Protein AF-A0A9D9IB60-F1 (afdb_monomer)

pLDDT: mean 94.82, std 5.64, range [65.12, 98.5]

Foldseek 3Di:
DLVLLLLCCVLPVPDAAEAEALDPVSQVSSVVSPHPHGDYDLVSLLVCLQPDQEAEEAPCQLPACFPVRSRHPSSNCSNVVRPHHYLHQPDDGDNDDDPPDDDDDPVVSSVVVVVVVVVSD

Nearest PDB structures (foldseek):
  4gx2-assembly1_B  TM=8.918E-01  e=4.803E+00  Geobacter sulfurreducens PCA
  4gx5-assembly1_B  TM=8.712E-01  e=8.837E+00  Geobacter sulfurreducens PCA
  4gx0-assembly2_D  TM=3.373E-01  e=1.182E+00  Geobacter sulfurreducens PCA
  4gx5-assembly2_D-3  TM=3.611E-01  e=2.950E+00  Geobacter sulfurreducens PCA
  4gx5-assembly1_A-2  TM=3.459E-01  e=4.252E+00  Geobacter sulfurreducens PCA

Structure (mmCIF, N/CA/C/O backbone):
data_AF-A0A9D9IB60-F1
#
_entry.id   AF-A0A9D9IB60-F1
#
loop_
_atom_site.group_PDB
_atom_site.id
_atom_site.type_symbol
_atom_site.label_atom_id
_atom_site.label_alt_id
_atom_site.label_comp_id
_atom_site.label_asym_id
_atom_site.label_entity_id
_atom_site.label_seq_id
_atom_site.pdbx_PDB_ins_code
_atom_site.Cartn_x
_atom_site.Cartn_y
_atom_site.Cartn_z
_atom_site.occupancy
_atom_site.B_iso_or_equiv
_atom_site.auth_seq_id
_atom_site.auth_comp_id
_atom_site.auth_asym_id
_atom_site.auth_atom_id
_atom_site.pdbx_PDB_model_num
ATOM 1 N N . GLY A 1 1 ? 2.237 5.466 3.464 1.00 92.81 1 GLY A N 1
ATOM 2 C CA . GLY A 1 1 ? 2.169 4.388 4.468 1.00 92.81 1 GLY A CA 1
ATOM 3 C C . GLY A 1 1 ? 1.684 4.900 5.810 1.00 92.81 1 GLY A C 1
ATOM 4 O O . GLY A 1 1 ? 0.483 4.927 6.025 1.00 92.81 1 GLY A O 1
ATOM 5 N N . ARG A 1 2 ? 2.598 5.352 6.685 1.00 96.75 2 ARG A N 1
ATOM 6 C CA . ARG A 1 2 ? 2.322 5.730 8.091 1.00 96.75 2 ARG A CA 1
ATOM 7 C C . ARG A 1 2 ? 1.039 6.544 8.308 1.00 96.75 2 ARG A C 1
ATOM 9 O O . ARG A 1 2 ? 0.200 6.140 9.099 1.00 96.75 2 ARG A O 1
ATOM 16 N N . ALA A 1 3 ? 0.886 7.665 7.599 1.00 96.88 3 ALA A N 1
ATOM 17 C CA . ALA A 1 3 ? -0.262 8.560 7.772 1.00 96.88 3 ALA A CA 1
ATOM 18 C C . ALA A 1 3 ? -1.603 7.889 7.417 1.00 96.88 3 ALA A C 1
ATOM 20 O O . ALA A 1 3 ? -2.583 8.063 8.129 1.00 96.88 3 ALA A O 1
ATOM 21 N N . VAL A 1 4 ? -1.614 7.059 6.369 1.00 97.62 4 VAL A N 1
ATOM 22 C CA . VAL A 1 4 ? -2.789 6.276 5.963 1.00 97.62 4 VAL A CA 1
ATOM 23 C C . VAL A 1 4 ? -3.139 5.243 7.032 1.00 97.62 4 VAL A C 1
ATOM 25 O O . VAL A 1 4 ? -4.292 5.152 7.428 1.00 97.62 4 VAL A O 1
ATOM 28 N N . VAL A 1 5 ? -2.148 4.506 7.548 1.00 98.31 5 VAL A N 1
ATOM 29 C CA . VAL A 1 5 ? -2.367 3.517 8.619 1.00 98.31 5 VAL A CA 1
ATOM 30 C C . VAL A 1 5 ? -2.951 4.175 9.869 1.00 98.31 5 VAL A C 1
ATOM 32 O O . VAL A 1 5 ? -3.938 3.680 10.403 1.00 98.31 5 VAL A O 1
ATOM 35 N N . ALA A 1 6 ? -2.386 5.308 10.297 1.00 98.25 6 ALA A N 1
ATOM 36 C CA . ALA A 1 6 ? -2.877 6.044 11.460 1.00 98.25 6 ALA A CA 1
ATOM 37 C C . ALA A 1 6 ? -4.331 6.509 11.269 1.00 98.25 6 ALA A C 1
ATOM 39 O O . ALA A 1 6 ? -5.161 6.330 12.159 1.00 98.25 6 ALA A O 1
ATOM 40 N N . ALA A 1 7 ? -4.656 7.054 10.092 1.00 98.19 7 ALA A N 1
ATOM 41 C CA . ALA A 1 7 ? -6.012 7.487 9.776 1.00 98.19 7 ALA A CA 1
ATOM 42 C C . ALA A 1 7 ? -6.997 6.307 9.764 1.00 98.19 7 ALA A C 1
ATOM 44 O O . ALA A 1 7 ? -8.051 6.388 10.391 1.00 98.19 7 ALA A O 1
ATOM 45 N N . LEU A 1 8 ? -6.635 5.189 9.125 1.00 98.25 8 LEU A N 1
ATOM 46 C CA . LEU A 1 8 ? -7.470 3.988 9.082 1.00 98.25 8 LEU A CA 1
ATOM 47 C C . LEU A 1 8 ? -7.711 3.411 10.475 1.00 98.25 8 LEU A C 1
ATOM 49 O O . LEU A 1 8 ? -8.845 3.078 10.788 1.00 98.25 8 LEU A O 1
ATOM 53 N N . LYS A 1 9 ? -6.687 3.337 11.335 1.00 97.56 9 LYS A N 1
ATOM 54 C CA . LYS A 1 9 ? -6.877 2.868 12.714 1.00 97.56 9 LYS A CA 1
ATOM 55 C C . LYS A 1 9 ? -7.772 3.771 13.546 1.00 97.56 9 LYS A C 1
ATOM 57 O O . LYS A 1 9 ? -8.510 3.261 14.380 1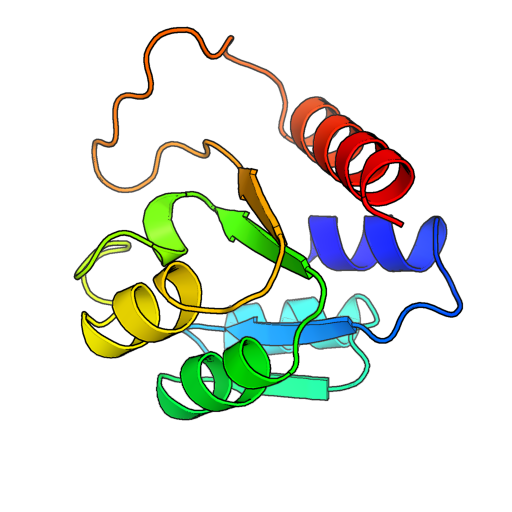.00 97.56 9 LYS A O 1
ATOM 62 N N . SER A 1 10 ? -7.731 5.078 13.308 1.00 97.62 10 SER A N 1
ATOM 63 C CA . SER A 1 10 ? -8.610 6.017 14.000 1.00 97.62 10 SER A CA 1
ATOM 64 C C . SER A 1 10 ? -10.081 5.868 13.597 1.00 97.62 10 SER A C 1
ATOM 66 O O . SER A 1 10 ? -10.945 6.062 14.443 1.00 97.62 10 SER A O 1
ATOM 68 N N . HIS A 1 11 ? -10.373 5.559 12.328 1.00 97.81 11 HIS A N 1
ATOM 69 C CA . HIS A 1 11 ? -11.749 5.497 11.805 1.00 97.81 11 HIS A CA 1
ATOM 70 C C . HIS A 1 11 ? -12.335 4.077 11.825 1.00 97.81 11 HIS A C 1
ATOM 72 O O . HIS A 1 11 ? -13.538 3.903 11.985 1.00 97.81 11 HIS A O 1
ATOM 78 N N . PHE A 1 12 ? -11.482 3.056 11.707 1.00 97.12 12 PHE A N 1
ATOM 79 C CA . PHE A 1 12 ? -11.853 1.642 11.659 1.00 97.12 12 PHE A CA 1
ATOM 80 C C . PHE A 1 12 ? -11.007 0.847 12.667 1.00 97.12 12 PHE A C 1
ATOM 82 O O . PHE A 1 12 ? -10.096 0.109 12.272 1.00 97.12 12 PHE A O 1
ATOM 89 N N . PRO A 1 13 ? -11.261 0.992 13.980 1.00 95.56 13 PRO A N 1
ATOM 90 C CA . PRO A 1 13 ? -10.430 0.370 15.016 1.00 95.56 13 PRO A CA 1
ATOM 91 C C . PRO A 1 13 ? -10.334 -1.158 14.861 1.00 95.56 13 PRO A C 1
ATOM 93 O O . PRO A 1 13 ? -9.239 -1.725 14.974 1.00 95.56 13 PRO A O 1
ATOM 96 N N . GLU A 1 14 ? -11.446 -1.789 14.477 1.00 95.31 14 GLU A N 1
ATOM 97 C CA . GLU A 1 14 ? -11.583 -3.238 14.287 1.00 95.31 14 GLU A CA 1
ATOM 98 C C . GLU A 1 14 ? -10.957 -3.760 12.982 1.00 95.31 14 GLU A C 1
ATOM 100 O O . GLU A 1 14 ? -10.774 -4.966 12.817 1.00 95.31 14 GLU A O 1
ATOM 105 N N . ALA A 1 15 ? -10.599 -2.884 12.035 1.00 95.44 15 ALA A N 1
ATOM 106 C CA . ALA A 1 15 ? -10.037 -3.322 10.762 1.00 95.44 15 ALA A CA 1
ATOM 107 C C . ALA A 1 15 ? -8.645 -3.940 10.954 1.00 95.44 15 ALA A C 1
ATOM 109 O O . ALA A 1 15 ? -7.760 -3.354 11.587 1.00 95.44 15 ALA A O 1
ATOM 110 N N . VAL A 1 16 ? -8.402 -5.102 10.350 1.00 97.06 16 VAL A N 1
ATOM 111 C CA . VAL A 1 16 ? -7.069 -5.714 10.329 1.00 97.06 16 VAL A CA 1
ATOM 112 C C . VAL A 1 16 ? -6.218 -5.032 9.261 1.00 97.06 16 VAL A C 1
ATOM 114 O O . VAL A 1 16 ? -6.465 -5.172 8.068 1.00 97.06 16 VAL A O 1
ATOM 117 N N . ILE A 1 17 ? -5.186 -4.304 9.690 1.00 98.12 17 ILE A N 1
ATOM 118 C CA . ILE A 1 17 ? -4.292 -3.577 8.782 1.00 98.12 17 ILE A CA 1
ATOM 119 C C . ILE A 1 17 ? -2.952 -4.301 8.708 1.00 98.12 17 ILE A C 1
ATOM 121 O O . ILE A 1 17 ? -2.195 -4.309 9.678 1.00 98.12 17 ILE A O 1
ATOM 125 N N . ASN A 1 18 ? -2.644 -4.870 7.545 1.00 98.00 18 ASN A N 1
ATOM 126 C CA . ASN A 1 18 ? -1.333 -5.443 7.244 1.00 98.00 18 ASN A CA 1
ATOM 127 C C . ASN A 1 18 ? -0.515 -4.446 6.414 1.00 98.00 18 ASN A C 1
ATOM 129 O O . ASN A 1 18 ? -1.003 -3.913 5.420 1.00 98.00 18 ASN A O 1
ATOM 133 N N . ALA A 1 19 ? 0.730 -4.201 6.811 1.00 97.81 19 ALA A N 1
ATOM 134 C CA . ALA A 1 19 ? 1.623 -3.264 6.146 1.00 97.81 19 ALA A CA 1
ATOM 135 C C . ALA A 1 19 ? 2.762 -3.995 5.420 1.00 97.81 19 ALA A C 1
ATOM 137 O O . ALA A 1 19 ? 3.616 -4.622 6.046 1.00 97.81 19 ALA A O 1
ATOM 138 N N . ALA A 1 20 ? 2.818 -3.855 4.097 1.00 96.75 20 ALA A N 1
ATOM 139 C CA . ALA A 1 20 ? 3.965 -4.271 3.299 1.00 96.75 20 ALA A CA 1
ATOM 140 C C . ALA A 1 20 ? 4.762 -3.032 2.872 1.00 96.75 20 ALA A C 1
ATOM 142 O O . ALA A 1 20 ? 4.223 -2.149 2.205 1.00 96.75 20 ALA A O 1
ATOM 143 N N . GLY A 1 21 ? 6.028 -2.939 3.279 1.00 93.94 21 GLY A N 1
ATOM 144 C CA . GLY A 1 21 ? 6.935 -1.886 2.818 1.00 93.94 21 GLY A CA 1
ATOM 145 C C . GLY A 1 21 ? 7.947 -2.404 1.800 1.00 93.94 21 GLY A C 1
ATOM 146 O O . GLY A 1 21 ? 8.386 -3.553 1.869 1.00 93.94 21 GLY A O 1
ATOM 147 N N . THR A 1 22 ? 8.359 -1.542 0.876 1.00 89.38 22 THR A N 1
ATOM 148 C CA . THR A 1 22 ? 9.486 -1.796 -0.037 1.00 89.38 22 THR A CA 1
ATOM 149 C C . THR A 1 22 ? 10.838 -1.649 0.663 1.00 89.38 22 THR A C 1
ATOM 151 O O . THR A 1 22 ? 11.803 -2.313 0.298 1.00 89.38 22 THR A O 1
ATOM 154 N N . ASN A 1 23 ? 10.891 -0.862 1.742 1.00 90.62 23 ASN A N 1
ATOM 155 C CA . ASN A 1 23 ? 12.054 -0.709 2.609 1.00 90.62 23 ASN A CA 1
ATOM 156 C C . ASN A 1 23 ? 11.687 -0.812 4.101 1.00 90.62 23 ASN A C 1
ATOM 158 O O . ASN A 1 23 ? 10.541 -0.618 4.515 1.00 90.62 23 ASN A O 1
ATOM 162 N N . SER A 1 24 ? 12.688 -1.129 4.926 1.00 94.62 24 SER A N 1
ATOM 163 C CA . SER A 1 24 ? 12.490 -1.456 6.343 1.00 94.62 24 SER A CA 1
ATOM 164 C C . SER A 1 24 ? 12.067 -0.255 7.191 1.00 94.62 24 SER A C 1
ATOM 166 O O . SER A 1 24 ? 11.351 -0.428 8.179 1.00 94.62 24 SER A O 1
ATOM 168 N N . GLN A 1 25 ? 12.460 0.960 6.804 1.00 95.75 25 GLN A N 1
ATOM 169 C CA . GLN A 1 25 ? 12.076 2.179 7.508 1.00 95.75 25 GLN A CA 1
ATOM 170 C C . GLN A 1 25 ? 10.579 2.459 7.339 1.00 95.75 25 GLN A C 1
ATOM 172 O O . GLN A 1 25 ? 9.877 2.650 8.331 1.00 95.75 25 GLN A O 1
ATOM 177 N N . ALA A 1 26 ? 10.065 2.406 6.107 1.00 92.62 26 ALA A N 1
ATOM 178 C CA . ALA A 1 26 ? 8.642 2.586 5.833 1.00 92.62 26 ALA A CA 1
ATOM 179 C C . ALA A 1 26 ? 7.783 1.547 6.571 1.00 92.62 26 ALA A C 1
ATOM 181 O O . ALA A 1 26 ? 6.760 1.898 7.166 1.00 92.62 26 ALA A O 1
ATOM 182 N N . THR A 1 27 ? 8.226 0.285 6.590 1.00 97.50 27 THR A N 1
ATOM 183 C CA . THR A 1 27 ? 7.570 -0.806 7.326 1.00 97.50 27 THR A CA 1
ATOM 184 C C . THR A 1 27 ? 7.490 -0.515 8.823 1.00 97.50 27 THR A C 1
ATOM 186 O O . THR A 1 27 ? 6.410 -0.607 9.407 1.00 97.50 27 THR A O 1
ATOM 189 N N . LYS A 1 28 ? 8.606 -0.112 9.449 1.00 98.12 28 LYS A N 1
ATOM 190 C CA . LYS A 1 28 ? 8.648 0.233 10.881 1.00 98.12 28 LYS A CA 1
ATOM 191 C C . LYS A 1 28 ? 7.709 1.385 11.218 1.00 98.12 28 LYS A C 1
ATOM 193 O O . LYS A 1 28 ? 7.016 1.334 12.228 1.00 98.12 28 LYS A O 1
ATOM 198 N N . GLU A 1 29 ? 7.667 2.411 10.375 1.00 98.25 29 GLU A N 1
ATOM 199 C CA . GLU A 1 29 ? 6.795 3.562 10.595 1.00 98.25 29 GLU A CA 1
ATOM 200 C C . GLU A 1 29 ? 5.308 3.202 10.467 1.00 98.25 29 GLU A C 1
ATOM 202 O O . GLU A 1 29 ? 4.498 3.668 11.263 1.00 98.25 29 GLU A O 1
ATOM 207 N N . MET A 1 3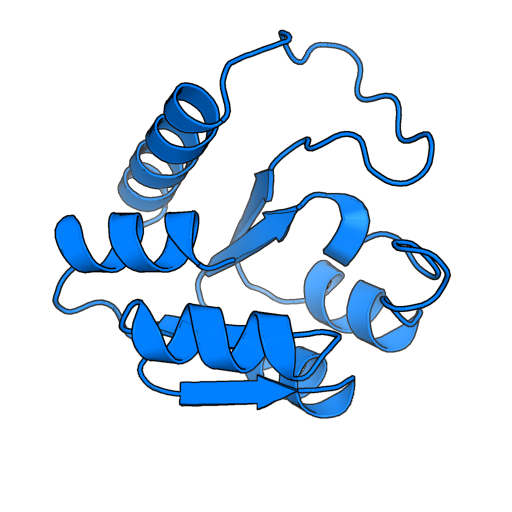0 ? 4.933 2.325 9.530 1.00 98.25 30 MET A N 1
ATOM 208 C CA . MET A 1 30 ? 3.563 1.799 9.451 1.00 98.25 30 MET A CA 1
ATOM 209 C C . MET A 1 30 ? 3.193 0.934 10.660 1.00 98.25 30 MET A C 1
ATOM 211 O O . MET A 1 30 ? 2.083 1.058 11.171 1.00 98.25 30 MET A O 1
ATOM 215 N N . LEU A 1 31 ? 4.123 0.112 11.156 1.00 98.06 31 LEU A N 1
ATOM 216 C CA . LEU A 1 31 ? 3.911 -0.690 12.364 1.00 98.06 31 LEU A CA 1
ATOM 217 C C . LEU A 1 31 ? 3.648 0.200 13.586 1.00 98.06 31 LEU A C 1
ATOM 219 O O . LEU A 1 31 ? 2.657 0.010 14.283 1.00 98.06 31 LEU A O 1
ATOM 223 N N . LYS A 1 32 ? 4.473 1.235 13.797 1.00 98.19 32 LYS A N 1
ATOM 224 C CA . LYS A 1 32 ? 4.275 2.218 14.879 1.00 98.19 32 LYS A CA 1
ATOM 225 C C . LYS A 1 32 ? 2.946 2.970 14.778 1.00 98.19 32 LYS A C 1
ATOM 227 O O . LYS A 1 32 ? 2.422 3.407 15.794 1.00 98.19 32 LYS A O 1
ATOM 232 N N . ALA A 1 33 ? 2.413 3.141 13.569 1.00 98.12 33 ALA A N 1
ATOM 233 C CA . ALA A 1 33 ? 1.120 3.784 13.344 1.00 98.12 33 ALA A CA 1
ATOM 234 C C . ALA A 1 33 ? -0.090 2.878 13.630 1.00 98.12 33 ALA A C 1
ATOM 236 O O . ALA A 1 33 ? -1.217 3.357 13.536 1.00 98.12 33 ALA A O 1
ATOM 237 N N . GLY A 1 34 ? 0.122 1.603 13.975 1.00 97.56 34 GLY A N 1
ATOM 238 C CA . GLY A 1 34 ? -0.945 0.691 14.391 1.00 97.56 34 GLY A CA 1
ATOM 239 C C . GLY A 1 34 ? -1.315 -0.389 13.374 1.00 97.56 34 GLY A C 1
ATOM 240 O O . GLY A 1 34 ? -2.382 -0.990 13.498 1.00 97.56 34 GLY A O 1
ATOM 241 N N . ALA A 1 35 ? -0.468 -0.668 12.375 1.00 98.06 35 ALA A N 1
ATOM 242 C CA . ALA A 1 35 ? -0.622 -1.891 11.585 1.00 98.06 35 ALA A CA 1
ATOM 243 C C . ALA A 1 35 ? -0.473 -3.123 12.499 1.00 98.06 35 ALA A C 1
ATOM 245 O O . ALA A 1 35 ? 0.401 -3.146 13.361 1.00 98.06 35 ALA A O 1
ATOM 246 N N . LEU A 1 36 ? -1.310 -4.145 12.309 1.00 97.75 36 LEU A N 1
ATOM 247 C CA . LEU A 1 36 ? -1.263 -5.377 13.102 1.00 97.75 36 LEU A CA 1
ATOM 248 C C . LEU A 1 36 ? -0.033 -6.217 12.744 1.00 97.75 36 LEU A C 1
ATOM 250 O O . LEU A 1 36 ? 0.710 -6.656 13.618 1.00 97.75 36 LEU A O 1
ATOM 254 N N . HIS A 1 37 ? 0.195 -6.411 11.447 1.00 97.44 37 HIS A N 1
ATOM 255 C CA . HIS A 1 37 ? 1.384 -7.076 10.930 1.00 97.44 37 HIS A CA 1
ATOM 256 C C . HIS A 1 37 ? 2.132 -6.127 10.003 1.00 97.44 37 HIS A C 1
ATOM 258 O O . HIS A 1 37 ? 1.514 -5.371 9.251 1.00 97.44 37 HIS A O 1
ATOM 264 N N . ALA A 1 38 ? 3.462 -6.194 10.016 1.00 97.62 38 ALA A N 1
ATOM 265 C CA . ALA A 1 38 ? 4.288 -5.433 9.095 1.00 97.62 38 ALA A CA 1
ATOM 266 C C . ALA A 1 38 ? 5.487 -6.258 8.622 1.00 97.62 38 ALA A C 1
ATOM 268 O O . ALA A 1 38 ? 6.184 -6.869 9.431 1.00 97.62 38 ALA A O 1
ATOM 269 N N . ALA A 1 39 ? 5.737 -6.269 7.316 1.00 97.81 39 ALA A N 1
ATOM 270 C CA . ALA A 1 39 ? 6.873 -6.968 6.726 1.00 97.81 39 ALA A CA 1
ATOM 271 C C . ALA A 1 39 ? 7.421 -6.209 5.509 1.00 97.81 39 ALA A C 1
ATOM 273 O O . ALA A 1 39 ? 6.727 -5.402 4.894 1.00 97.81 39 ALA A O 1
ATOM 274 N N . THR A 1 40 ? 8.695 -6.444 5.187 1.00 97.44 40 THR A N 1
ATOM 275 C CA . THR A 1 40 ? 9.406 -5.732 4.113 1.00 97.44 40 THR A CA 1
ATOM 276 C C . THR A 1 40 ? 9.774 -6.677 2.980 1.00 97.44 40 THR A C 1
ATOM 278 O O . THR A 1 40 ? 10.265 -7.775 3.239 1.00 97.44 40 THR A O 1
ATOM 281 N N . GLY A 1 41 ? 9.611 -6.223 1.740 1.00 96.25 41 GLY A N 1
ATOM 282 C CA . GLY A 1 41 ? 10.116 -6.898 0.546 1.00 96.25 41 GLY A CA 1
ATOM 283 C C . GLY A 1 41 ? 9.029 -7.502 -0.338 1.00 96.25 41 GLY A C 1
ATOM 284 O O . GLY A 1 41 ? 7.832 -7.376 -0.082 1.00 96.25 41 GLY A O 1
ATOM 285 N N . GLU A 1 42 ? 9.465 -8.164 -1.411 1.00 97.31 42 GLU A N 1
ATOM 286 C CA . GLU A 1 42 ? 8.583 -8.634 -2.488 1.00 97.31 42 GLU A CA 1
ATOM 287 C C . GLU A 1 42 ? 7.573 -9.685 -2.027 1.00 97.31 42 GLU A C 1
ATOM 289 O O . GLU A 1 42 ? 6.384 -9.592 -2.334 1.00 97.31 42 GLU A O 1
ATOM 294 N N . ASN A 1 43 ? 8.029 -10.689 -1.277 1.00 97.38 43 ASN A N 1
ATOM 295 C CA . ASN A 1 43 ? 7.151 -11.780 -0.870 1.00 97.38 43 ASN A CA 1
ATOM 296 C C . ASN A 1 43 ? 6.041 -11.326 0.098 1.00 97.38 43 ASN A C 1
ATOM 298 O O . ASN A 1 43 ? 4.900 -11.727 -0.117 1.00 97.38 43 ASN A O 1
ATOM 302 N N . PRO A 1 44 ? 6.298 -10.467 1.105 1.00 97.50 44 PRO A N 1
ATOM 303 C CA . PRO A 1 44 ? 5.230 -9.857 1.895 1.00 97.50 44 PRO A CA 1
ATOM 304 C C . PRO A 1 44 ? 4.138 -9.178 1.069 1.00 97.50 44 PRO A C 1
ATOM 306 O O . PRO A 1 44 ? 2.964 -9.438 1.322 1.00 97.50 44 PRO A O 1
ATOM 309 N N . VAL A 1 45 ? 4.502 -8.383 0.055 1.00 97.62 45 VAL A N 1
ATOM 310 C CA . VAL A 1 45 ? 3.523 -7.768 -0.860 1.00 97.62 45 VAL A CA 1
ATOM 311 C C . VAL A 1 45 ? 2.693 -8.853 -1.547 1.00 97.62 45 VAL A C 1
ATOM 313 O O . VAL A 1 45 ? 1.466 -8.804 -1.516 1.00 97.62 45 VAL A O 1
ATOM 316 N N . ALA A 1 46 ? 3.352 -9.870 -2.107 1.00 97.38 46 ALA A N 1
ATOM 317 C CA . ALA A 1 46 ? 2.679 -10.951 -2.818 1.00 97.38 46 ALA A CA 1
ATOM 318 C C . ALA A 1 46 ? 1.754 -11.793 -1.926 1.00 97.38 46 ALA A C 1
ATOM 320 O O . ALA A 1 46 ? 0.692 -12.216 -2.372 1.00 97.38 46 ALA A O 1
ATOM 321 N N . VAL A 1 47 ? 2.148 -12.059 -0.679 1.00 97.75 47 VAL A N 1
ATOM 322 C CA . VAL A 1 47 ? 1.358 -12.850 0.273 1.00 97.75 47 VAL A CA 1
ATOM 323 C C . VAL A 1 47 ? 0.172 -12.044 0.788 1.00 97.75 47 VAL A C 1
ATOM 325 O O . VAL A 1 47 ? -0.952 -12.536 0.734 1.00 97.75 47 VAL A O 1
ATOM 328 N N . MET A 1 48 ? 0.394 -10.805 1.233 1.00 97.62 48 MET A N 1
ATOM 329 C CA . MET A 1 48 ? -0.671 -9.962 1.783 1.00 97.62 48 MET A CA 1
ATOM 330 C C . MET A 1 48 ? -1.711 -9.590 0.720 1.00 97.62 48 MET A C 1
ATOM 332 O O . MET A 1 48 ? -2.900 -9.571 1.020 1.00 97.62 48 MET A O 1
ATOM 336 N N . ALA A 1 49 ? -1.295 -9.367 -0.532 1.00 98.00 49 ALA A N 1
ATOM 337 C CA . ALA A 1 49 ? -2.216 -9.045 -1.624 1.00 98.00 49 ALA A CA 1
ATOM 338 C C . ALA A 1 49 ? -3.212 -10.178 -1.943 1.00 98.00 49 ALA A C 1
ATOM 340 O O . ALA A 1 49 ? -4.309 -9.906 -2.422 1.00 98.00 49 ALA A O 1
ATOM 341 N N . ARG A 1 50 ? -2.871 -11.447 -1.667 1.00 96.31 50 ARG A N 1
ATOM 342 C CA . ARG A 1 50 ? -3.742 -12.603 -1.971 1.00 96.31 50 ARG A CA 1
ATOM 343 C C . ARG A 1 50 ? -5.005 -12.655 -1.121 1.00 96.31 50 ARG A C 1
ATOM 345 O O . ARG A 1 50 ? -6.008 -13.187 -1.585 1.00 96.31 50 ARG A O 1
ATOM 352 N N . SER A 1 51 ? -4.933 -12.164 0.112 1.00 94.75 51 SER A N 1
ATOM 353 C CA . SER A 1 51 ? -6.012 -12.257 1.100 1.00 94.75 51 SER A CA 1
ATOM 354 C C . SER A 1 51 ? -6.534 -10.894 1.549 1.00 94.75 51 SER A C 1
ATOM 356 O O . SER A 1 51 ? -7.310 -10.837 2.494 1.00 94.75 51 SER A O 1
ATOM 358 N N . ALA A 1 52 ? -6.069 -9.800 0.944 1.00 97.50 52 ALA A N 1
ATOM 359 C CA . ALA A 1 52 ? -6.558 -8.467 1.261 1.00 97.50 52 ALA A CA 1
ATOM 360 C C . ALA A 1 52 ? -7.936 -8.234 0.629 1.00 97.50 52 ALA A C 1
ATOM 362 O O . ALA A 1 52 ? -8.133 -8.516 -0.552 1.00 97.50 52 ALA A O 1
ATOM 363 N N . ASP A 1 53 ? -8.853 -7.640 1.389 1.00 97.75 53 ASP A N 1
ATOM 364 C CA . ASP A 1 53 ? -10.119 -7.130 0.851 1.00 97.75 53 ASP A CA 1
ATOM 365 C C . ASP A 1 53 ? -9.904 -5.793 0.124 1.00 97.75 53 ASP A C 1
ATOM 367 O O . ASP A 1 53 ? -10.476 -5.530 -0.938 1.00 97.75 53 ASP A O 1
ATOM 371 N N . ILE A 1 54 ? -9.020 -4.958 0.682 1.00 98.44 54 ILE A N 1
ATOM 372 C CA . ILE A 1 54 ? -8.658 -3.641 0.161 1.00 98.44 54 ILE A CA 1
ATOM 373 C C . ILE A 1 54 ? -7.134 -3.483 0.192 1.00 98.44 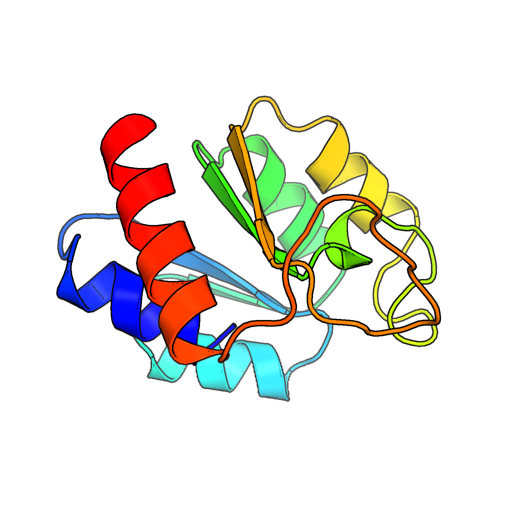54 ILE A C 1
ATOM 375 O O . ILE A 1 54 ? -6.488 -3.751 1.205 1.00 98.44 54 ILE A O 1
ATOM 379 N N . ILE A 1 55 ? -6.554 -3.007 -0.911 1.00 98.50 55 ILE A N 1
ATOM 380 C CA . ILE A 1 55 ? 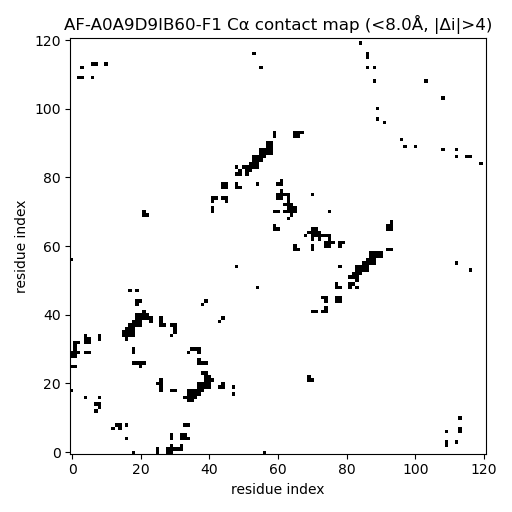-5.149 -2.599 -0.997 1.00 98.50 55 ILE A CA 1
ATOM 381 C C . ILE A 1 55 ? -5.086 -1.084 -1.167 1.00 98.50 55 ILE A C 1
ATOM 383 O O . ILE A 1 55 ? -5.719 -0.522 -2.062 1.00 98.50 55 ILE A O 1
ATOM 387 N N . ILE A 1 56 ? -4.301 -0.427 -0.312 1.00 98.25 56 ILE A N 1
ATOM 388 C CA . ILE A 1 56 ? -4.202 1.032 -0.253 1.00 98.25 56 ILE A CA 1
ATOM 389 C C . ILE A 1 56 ? -2.738 1.445 -0.329 1.00 98.25 56 ILE A C 1
ATOM 391 O O . ILE A 1 56 ? -1.898 0.937 0.415 1.00 98.25 56 ILE A O 1
ATOM 395 N N . GLY A 1 57 ? -2.422 2.405 -1.191 1.00 95.94 57 GLY A N 1
ATOM 396 C CA . GLY A 1 57 ? -1.067 2.932 -1.287 1.00 95.94 57 GLY A CA 1
ATOM 397 C C . GLY A 1 57 ? -0.885 3.918 -2.433 1.00 95.94 57 GLY A C 1
ATOM 398 O O . GLY A 1 57 ? -1.851 4.252 -3.114 1.00 95.94 57 GLY A O 1
ATOM 399 N N . PRO A 1 58 ? 0.339 4.424 -2.638 1.00 94.62 58 PRO A N 1
ATOM 400 C CA . PRO A 1 58 ? 0.636 5.293 -3.770 1.00 94.62 58 PRO A CA 1
ATOM 401 C C . PRO A 1 58 ? 0.432 4.554 -5.098 1.00 94.62 58 PRO A C 1
ATOM 403 O O . PRO A 1 58 ? 0.662 3.350 -5.163 1.00 94.62 58 PRO A O 1
ATOM 406 N N . ILE A 1 59 ? 0.068 5.263 -6.170 1.00 94.44 59 ILE A N 1
ATOM 407 C CA . ILE A 1 59 ? -0.164 4.656 -7.495 1.00 94.44 59 ILE A CA 1
ATOM 408 C C . ILE A 1 59 ? 1.040 3.847 -8.009 1.00 94.44 59 ILE A C 1
ATOM 410 O O . ILE A 1 59 ? 0.860 2.846 -8.693 1.00 94.44 59 ILE A O 1
ATOM 414 N N . GLY A 1 60 ? 2.262 4.200 -7.598 1.00 94.50 60 GLY A N 1
ATOM 415 C CA . GLY A 1 60 ? 3.474 3.457 -7.950 1.00 94.50 60 GLY A CA 1
ATOM 416 C C . GLY A 1 60 ? 3.447 1.967 -7.576 1.00 94.50 60 GLY A C 1
ATOM 417 O O . GLY A 1 60 ? 4.073 1.170 -8.260 1.00 94.50 60 GLY A O 1
ATOM 418 N N . ILE A 1 61 ? 2.671 1.529 -6.573 1.00 95.56 61 ILE A N 1
ATOM 419 C CA . ILE A 1 61 ? 2.659 0.104 -6.170 1.00 95.56 61 ILE A CA 1
ATOM 420 C C . ILE A 1 61 ? 2.139 -0.853 -7.257 1.00 95.56 61 ILE A C 1
ATOM 422 O O . ILE A 1 61 ? 2.328 -2.060 -7.134 1.00 95.56 61 ILE A O 1
ATOM 426 N N . VAL A 1 62 ? 1.466 -0.335 -8.292 1.00 95.88 62 VAL A N 1
ATOM 427 C CA . VAL A 1 62 ? 1.000 -1.109 -9.458 1.00 95.88 62 VAL A CA 1
ATOM 428 C C . VAL A 1 62 ? 1.846 -0.879 -10.712 1.00 95.88 62 VAL A C 1
ATOM 430 O O . VAL A 1 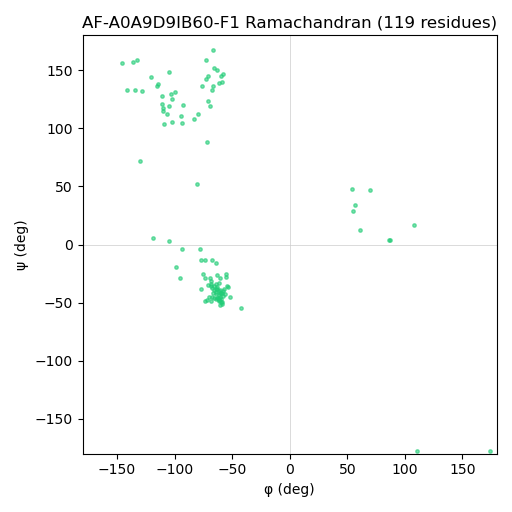62 ? 1.543 -1.429 -11.767 1.00 95.88 62 VAL A O 1
ATOM 433 N N . ILE A 1 63 ? 2.912 -0.087 -10.610 1.00 95.69 63 ILE A N 1
ATOM 434 C CA . ILE A 1 63 ? 3.807 0.249 -11.716 1.00 95.69 63 ILE A CA 1
ATOM 435 C C . ILE A 1 63 ? 5.140 -0.448 -11.456 1.00 95.69 63 ILE A C 1
ATOM 437 O O . ILE A 1 63 ? 5.823 -0.158 -10.471 1.00 95.69 63 ILE A O 1
ATOM 441 N N . ALA A 1 64 ? 5.482 -1.392 -12.332 1.00 95.69 64 ALA A N 1
ATOM 442 C CA . ALA A 1 64 ? 6.749 -2.107 -12.274 1.00 95.69 64 ALA A CA 1
ATOM 443 C C . ALA A 1 64 ? 7.930 -1.130 -12.369 1.00 95.69 64 ALA A C 1
ATOM 445 O O . ALA A 1 64 ? 7.876 -0.157 -13.119 1.00 95.69 64 ALA A O 1
ATOM 446 N N . ASP A 1 65 ? 8.967 -1.395 -11.580 1.00 93.94 65 ASP A N 1
ATOM 447 C CA . ASP A 1 65 ? 10.206 -0.620 -11.476 1.00 93.94 65 ASP A CA 1
ATOM 448 C C . ASP A 1 65 ? 10.019 0.834 -11.005 1.00 93.94 65 ASP A C 1
ATOM 450 O O . ASP A 1 65 ? 10.954 1.641 -11.027 1.00 93.94 65 ASP A O 1
ATOM 454 N N . SER A 1 66 ? 8.828 1.178 -10.503 1.00 93.38 66 SER A N 1
ATOM 455 C CA . SER A 1 66 ? 8.600 2.472 -9.867 1.00 93.38 66 SER A CA 1
ATOM 456 C C . SER A 1 66 ? 9.385 2.601 -8.560 1.00 93.38 66 SER A C 1
ATOM 458 O O . SER A 1 66 ? 9.928 1.632 -8.019 1.00 93.38 66 SER A O 1
ATOM 460 N N . MET A 1 67 ? 9.455 3.832 -8.052 1.00 90.38 67 MET A N 1
ATOM 461 C CA . MET A 1 67 ? 10.235 4.188 -6.866 1.00 90.38 67 MET A CA 1
ATOM 462 C C . MET A 1 67 ? 11.702 3.749 -7.007 1.00 90.38 67 MET A C 1
ATOM 464 O O . MET A 1 67 ? 12.256 3.107 -6.123 1.00 90.38 67 MET A O 1
ATOM 468 N N . TYR A 1 68 ? 12.322 4.055 -8.153 1.00 90.88 68 TYR A N 1
ATOM 469 C CA . TYR A 1 68 ? 13.710 3.680 -8.465 1.00 90.88 68 TYR A CA 1
ATOM 470 C C . TYR A 1 68 ? 13.984 2.165 -8.373 1.00 90.88 68 TYR A C 1
ATOM 472 O O . TYR A 1 68 ? 15.072 1.751 -7.977 1.00 90.88 68 TYR A O 1
ATOM 480 N N . GLY A 1 69 ? 13.000 1.333 -8.728 1.00 92.19 69 GLY A N 1
ATOM 481 C CA . GLY A 1 69 ? 13.110 -0.127 -8.667 1.00 92.19 69 GLY A CA 1
ATOM 482 C C . GLY A 1 69 ? 12.748 -0.748 -7.315 1.00 92.19 69 GLY A C 1
ATOM 483 O O . GLY A 1 69 ? 12.856 -1.963 -7.159 1.00 92.19 69 GLY A O 1
ATOM 484 N N . GLU A 1 70 ? 12.291 0.039 -6.336 1.00 93.38 70 GLU A N 1
ATOM 485 C CA . GLU A 1 70 ? 11.763 -0.499 -5.075 1.00 93.38 70 GLU A CA 1
ATOM 486 C C . GLU A 1 70 ? 10.523 -1.383 -5.297 1.00 93.38 70 GLU A C 1
ATOM 488 O O . GLU A 1 70 ? 10.321 -2.358 -4.565 1.00 93.38 70 GLU A O 1
ATOM 493 N N . VAL A 1 71 ? 9.695 -1.061 -6.301 1.00 95.38 71 VAL A N 1
ATOM 494 C CA . VAL A 1 71 ? 8.542 -1.880 -6.699 1.00 95.38 71 VAL A CA 1
ATOM 495 C C . VAL A 1 71 ? 8.950 -2.825 -7.822 1.00 95.38 71 VAL A C 1
ATOM 497 O O . VAL A 1 71 ? 9.060 -2.425 -8.976 1.00 95.38 71 VAL A O 1
ATOM 500 N N . THR A 1 72 ? 9.125 -4.107 -7.509 1.00 96.94 72 THR A N 1
ATOM 501 C CA . THR A 1 72 ? 9.471 -5.100 -8.535 1.00 96.94 72 THR A CA 1
ATOM 502 C C . THR A 1 72 ? 8.272 -5.407 -9.447 1.00 96.94 72 THR A C 1
ATOM 504 O O . THR A 1 72 ? 7.114 -5.268 -9.026 1.00 96.94 72 THR A O 1
ATOM 507 N N . PRO A 1 73 ? 8.494 -5.934 -10.667 1.00 98.12 73 PRO A N 1
ATOM 508 C CA . PRO A 1 73 ? 7.403 -6.378 -11.535 1.00 98.12 73 PRO A CA 1
ATOM 509 C C . PRO A 1 73 ? 6.461 -7.380 -10.853 1.00 98.12 73 PRO A C 1
ATOM 511 O O . PRO A 1 73 ? 5.243 -7.327 -11.017 1.00 98.12 73 PRO A O 1
ATOM 514 N N . LYS A 1 74 ? 7.006 -8.272 -10.019 1.00 98.12 74 LYS A N 1
ATOM 515 C CA . LYS A 1 74 ? 6.219 -9.272 -9.293 1.00 98.12 74 LYS A CA 1
ATOM 516 C C . LYS A 1 74 ? 5.373 -8.658 -8.177 1.00 98.12 74 LYS A C 1
ATOM 518 O O . LYS A 1 74 ? 4.252 -9.126 -7.964 1.00 98.12 74 LYS A O 1
ATOM 523 N N . MET A 1 75 ? 5.854 -7.612 -7.496 1.00 97.69 75 MET A N 1
ATOM 524 C CA . MET A 1 75 ? 5.023 -6.828 -6.572 1.00 97.69 75 MET A CA 1
ATOM 525 C C . MET A 1 75 ? 3.843 -6.194 -7.316 1.00 97.69 75 MET A C 1
ATOM 527 O O . MET A 1 75 ? 2.695 -6.417 -6.929 1.00 97.69 75 MET A O 1
ATOM 531 N N . ALA A 1 76 ? 4.121 -5.478 -8.411 1.00 97.94 76 ALA A N 1
ATOM 532 C CA . ALA A 1 76 ? 3.108 -4.780 -9.202 1.00 97.94 76 ALA A CA 1
ATOM 533 C C . ALA A 1 76 ? 2.027 -5.735 -9.732 1.00 97.94 76 ALA A C 1
ATOM 535 O O . ALA A 1 76 ? 0.833 -5.455 -9.603 1.00 97.94 76 ALA A O 1
ATOM 536 N N . VAL A 1 77 ? 2.427 -6.900 -10.254 1.00 98.50 77 VAL A N 1
ATOM 537 C CA . VAL A 1 77 ? 1.505 -7.959 -10.696 1.00 98.50 77 VAL A CA 1
ATOM 538 C C . VAL A 1 77 ? 0.676 -8.496 -9.531 1.00 98.50 77 VAL A C 1
ATOM 540 O O . VAL A 1 77 ? -0.542 -8.607 -9.657 1.00 98.50 77 VAL A O 1
ATOM 543 N N . SER A 1 78 ? 1.305 -8.779 -8.386 1.00 98.31 78 SER A N 1
ATOM 544 C CA . SER A 1 78 ? 0.601 -9.320 -7.217 1.00 98.31 78 SER A CA 1
ATOM 545 C C . SER A 1 78 ? -0.484 -8.374 -6.708 1.00 98.31 78 SER A C 1
ATOM 547 O O . SER A 1 78 ? -1.581 -8.821 -6.387 1.00 98.31 78 SER A O 1
ATOM 549 N N . VAL A 1 79 ? -0.201 -7.068 -6.671 1.00 98.19 79 VAL A N 1
ATOM 550 C CA . VAL A 1 79 ? -1.190 -6.051 -6.289 1.00 98.19 79 VAL A CA 1
ATOM 551 C C . VAL A 1 79 ? -2.271 -5.909 -7.361 1.00 98.19 79 VAL A C 1
ATOM 553 O O . VAL A 1 79 ? -3.457 -5.864 -7.043 1.00 98.19 79 VAL A O 1
ATOM 556 N N . SER A 1 80 ? -1.888 -5.852 -8.636 1.00 97.62 80 SER A N 1
ATOM 557 C CA . SER A 1 80 ? -2.813 -5.548 -9.738 1.00 97.62 80 SER A CA 1
ATOM 558 C C . SER A 1 80 ? -3.766 -6.692 -10.083 1.00 97.62 80 SER A C 1
ATOM 560 O O . SER A 1 80 ? -4.872 -6.437 -10.562 1.00 97.62 80 SER A O 1
ATOM 562 N N . GLN A 1 81 ? -3.354 -7.939 -9.846 1.00 97.50 81 GLN A N 1
ATOM 563 C CA . GLN A 1 81 ? -4.167 -9.138 -10.071 1.00 97.50 81 GLN A CA 1
ATOM 564 C C . GLN A 1 81 ? -4.920 -9.603 -8.819 1.00 97.50 81 GLN A C 1
ATOM 566 O O . GLN A 1 81 ? -5.701 -10.554 -8.893 1.00 97.50 81 GLN A O 1
ATOM 571 N N . ALA A 1 82 ? -4.705 -8.954 -7.671 1.00 97.94 82 ALA A N 1
ATOM 572 C CA . ALA A 1 82 ? -5.459 -9.249 -6.464 1.00 97.94 82 ALA A CA 1
ATOM 573 C C . ALA A 1 82 ? -6.961 -9.027 -6.692 1.00 97.94 82 ALA A C 1
ATOM 575 O O . ALA A 1 82 ? -7.379 -8.085 -7.371 1.00 97.94 82 ALA A O 1
ATOM 576 N N . ARG A 1 83 ? -7.786 -9.869 -6.057 1.00 96.62 83 ARG A N 1
ATOM 577 C CA . ARG A 1 83 ? -9.249 -9.685 -6.020 1.00 96.62 83 ARG A CA 1
ATOM 578 C C . ARG A 1 83 ? -9.667 -8.454 -5.206 1.00 96.62 83 ARG A C 1
ATOM 580 O O . ARG A 1 83 ? -10.814 -8.033 -5.302 1.00 96.62 83 ARG A O 1
ATOM 587 N N . ALA A 1 84 ? -8.737 -7.891 -4.437 1.00 97.69 84 ALA A N 1
ATOM 588 C CA . ALA A 1 84 ? -8.935 -6.723 -3.599 1.00 97.69 84 ALA A CA 1
ATOM 589 C C . ALA A 1 84 ? -9.405 -5.491 -4.389 1.00 97.69 84 ALA A C 1
ATOM 591 O O . ALA A 1 84 ? -8.951 -5.221 -5.514 1.00 97.69 84 ALA A O 1
ATOM 592 N N . LYS A 1 85 ? -10.232 -4.667 -3.739 1.00 98.00 85 LYS A N 1
ATOM 593 C CA . LYS A 1 85 ? -10.452 -3.281 -4.170 1.00 98.00 85 LYS A CA 1
ATOM 594 C C . LYS A 1 85 ? -9.145 -2.504 -3.979 1.00 98.00 85 LYS A C 1
ATOM 596 O O . LYS A 1 85 ? -8.466 -2.659 -2.968 1.00 98.00 85 LYS A O 1
ATOM 601 N N 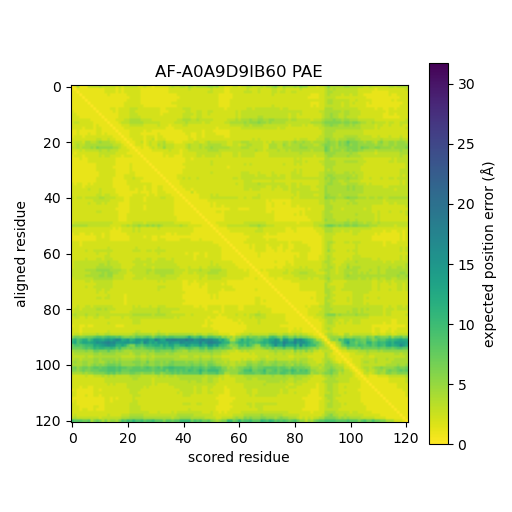. ARG A 1 86 ? -8.762 -1.677 -4.949 1.00 97.75 86 ARG A N 1
ATOM 602 C CA . ARG A 1 86 ? -7.522 -0.886 -4.898 1.00 97.75 86 ARG A CA 1
ATOM 603 C C . ARG A 1 86 ? -7.860 0.588 -4.752 1.00 97.75 86 ARG A C 1
ATOM 605 O O . ARG A 1 86 ? -8.522 1.146 -5.620 1.00 97.75 86 ARG A O 1
ATOM 612 N N . ILE A 1 87 ? -7.385 1.205 -3.675 1.00 98.06 87 ILE A N 1
ATOM 613 C CA . ILE A 1 87 ? -7.507 2.644 -3.428 1.00 98.06 87 ILE A CA 1
ATOM 614 C C . ILE A 1 87 ? -6.111 3.241 -3.585 1.00 98.06 87 ILE A C 1
ATOM 616 O O . ILE A 1 87 ? -5.235 3.061 -2.736 1.00 98.06 87 ILE A O 1
ATOM 620 N N . LEU A 1 88 ? -5.889 3.907 -4.716 1.00 96.25 88 LEU A N 1
ATOM 621 C CA . LEU A 1 88 ? -4.574 4.400 -5.106 1.00 96.25 88 LEU A CA 1
ATOM 622 C C . LEU A 1 88 ? -4.473 5.905 -4.877 1.00 96.25 88 LEU A C 1
ATOM 624 O O . LEU A 1 88 ? -5.326 6.672 -5.315 1.00 96.25 88 LEU A O 1
ATOM 628 N N . ILE A 1 89 ? -3.406 6.316 -4.202 1.00 94.88 89 ILE A N 1
ATOM 629 C CA . ILE A 1 89 ? -3.102 7.714 -3.916 1.00 94.88 89 ILE A CA 1
ATOM 630 C C . ILE A 1 89 ? -2.200 8.237 -5.041 1.00 94.88 89 ILE A C 1
ATOM 632 O O . ILE A 1 89 ? -1.101 7.701 -5.228 1.00 94.88 89 ILE A O 1
ATOM 636 N N . PRO A 1 90 ? -2.611 9.276 -5.783 1.00 91.12 90 PRO A N 1
ATOM 637 C CA . PRO A 1 90 ? -1.871 9.808 -6.923 1.00 91.12 90 PRO A CA 1
ATOM 638 C C . PRO A 1 90 ? -0.730 10.732 -6.464 1.00 91.12 90 PRO A C 1
ATOM 640 O O . PRO A 1 90 ? -0.618 11.874 -6.894 1.00 91.12 90 PRO A O 1
ATOM 643 N N . VAL A 1 91 ? 0.124 10.257 -5.555 1.00 84.50 91 VAL A N 1
ATOM 644 C CA . VAL A 1 91 ? 1.359 10.971 -5.212 1.00 84.50 91 VAL A CA 1
ATOM 645 C C . VAL A 1 91 ? 2.330 10.861 -6.379 1.00 84.50 91 VAL A C 1
ATOM 647 O O . VAL A 1 91 ? 2.667 9.754 -6.804 1.00 84.50 91 VAL A O 1
ATOM 650 N N . ASN A 1 92 ? 2.770 12.012 -6.886 1.00 65.62 92 ASN A N 1
ATOM 651 C CA . ASN A 1 92 ? 3.706 12.087 -7.997 1.00 65.62 92 ASN A CA 1
ATOM 652 C C . ASN A 1 92 ? 5.106 11.646 -7.539 1.00 65.62 92 ASN A C 1
ATOM 654 O O . ASN A 1 92 ? 5.916 12.441 -7.068 1.00 65.62 92 ASN A O 1
ATOM 658 N N . LEU A 1 93 ? 5.357 10.344 -7.633 1.00 65.12 93 LEU A N 1
ATOM 659 C CA . LEU A 1 93 ? 6.690 9.759 -7.650 1.00 65.12 93 LEU A CA 1
ATOM 660 C C . LEU A 1 93 ? 6.882 9.111 -9.025 1.00 65.12 93 LEU A C 1
ATOM 662 O O . LEU A 1 93 ? 5.989 8.405 -9.494 1.00 65.12 93 LEU A O 1
ATOM 666 N N . CYS A 1 94 ? 8.059 9.307 -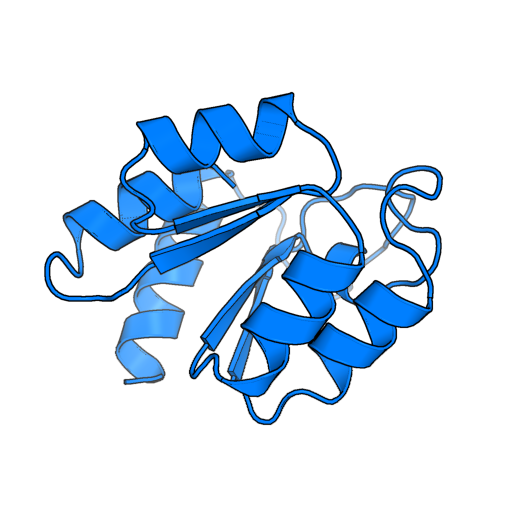9.623 1.00 70.81 94 CYS A N 1
ATOM 667 C CA . CYS A 1 94 ? 8.501 8.652 -10.865 1.00 70.81 94 CYS A CA 1
ATOM 668 C C . CYS A 1 94 ? 7.771 9.090 -12.148 1.00 70.81 94 CYS A C 1
ATOM 670 O O . CYS A 1 94 ? 7.376 8.235 -12.933 1.00 70.81 94 CYS A O 1
ATOM 672 N N . ASP A 1 95 ? 7.602 10.402 -12.351 1.00 82.38 95 ASP A N 1
ATOM 673 C CA . ASP A 1 95 ? 7.095 11.015 -13.597 1.00 82.38 95 ASP A CA 1
ATOM 674 C C . ASP A 1 95 ? 5.737 10.473 -14.083 1.00 82.38 95 ASP A C 1
ATOM 676 O O . ASP A 1 95 ? 5.406 10.491 -15.270 1.00 82.38 95 ASP A O 1
ATOM 680 N N . ASN A 1 96 ? 4.913 10.014 -13.140 1.00 84.06 96 ASN A N 1
ATOM 681 C CA . ASN A 1 96 ? 3.576 9.511 -13.417 1.00 84.06 96 ASN A CA 1
ATOM 682 C C . ASN A 1 96 ? 2.583 10.675 -13.500 1.00 84.06 96 ASN A C 1
ATOM 684 O O . ASN A 1 96 ? 2.209 11.264 -12.485 1.00 84.06 96 ASN A O 1
ATOM 688 N N . ILE A 1 97 ? 2.117 10.981 -14.711 1.00 89.38 97 ILE A N 1
ATOM 689 C CA . ILE A 1 97 ? 1.126 12.036 -14.956 1.00 89.38 97 ILE A CA 1
ATOM 690 C C . ILE A 1 97 ? -0.276 11.417 -14.992 1.00 89.38 97 ILE A C 1
ATOM 692 O O . ILE A 1 97 ? -0.628 10.708 -15.935 1.00 89.38 97 ILE A O 1
ATOM 696 N N . VAL A 1 98 ? -1.094 11.711 -13.977 1.00 90.25 98 VAL A N 1
ATOM 697 C CA . VAL A 1 98 ? -2.493 11.260 -13.900 1.00 90.25 98 VAL A CA 1
ATOM 698 C C . VAL A 1 98 ? -3.428 12.412 -14.274 1.00 90.25 98 VAL A C 1
ATOM 700 O O . VAL A 1 98 ? -3.625 13.347 -13.501 1.00 90.25 98 VAL A O 1
ATOM 703 N N . VAL A 1 99 ? -4.010 12.355 -15.473 1.00 92.44 99 VAL A N 1
ATOM 704 C CA . VAL A 1 99 ? -4.952 13.377 -15.961 1.00 92.44 99 VAL A CA 1
ATOM 705 C C . VAL A 1 99 ? -6.299 13.261 -15.237 1.00 92.44 99 VAL A C 1
ATOM 707 O O . VAL A 1 99 ? -6.773 12.160 -14.969 1.00 92.44 99 VAL A O 1
ATOM 710 N N . GLY A 1 100 ? -6.937 14.400 -14.944 1.00 90.69 100 GLY A N 1
ATOM 711 C CA . GLY A 1 100 ? -8.265 14.459 -14.315 1.00 90.69 100 GLY A CA 1
ATOM 712 C C . GLY A 1 100 ? -8.258 14.394 -12.784 1.00 90.69 100 GLY A C 1
ATOM 713 O O . GLY A 1 100 ? -9.323 14.396 -12.172 1.00 90.69 100 GLY A O 1
ATOM 714 N N . VAL A 1 101 ? -7.077 14.370 -12.164 1.00 88.75 101 VAL A N 1
ATOM 715 C CA . VAL A 1 101 ? -6.909 14.427 -10.709 1.00 88.75 101 VAL A CA 1
ATOM 716 C C . VAL A 1 101 ? -6.476 15.842 -10.308 1.00 88.75 101 VAL A C 1
ATOM 718 O O . VAL A 1 101 ? -5.481 16.333 -10.843 1.00 88.75 101 VAL A O 1
ATOM 721 N N . PRO A 1 102 ? -7.189 16.518 -9.389 1.00 86.56 102 PRO A N 1
ATOM 722 C CA . PRO A 1 102 ? -6.768 17.821 -8.893 1.00 86.56 102 PRO A CA 1
ATOM 723 C C . PRO A 1 102 ? -5.533 17.693 -7.995 1.00 86.56 102 PRO A C 1
ATOM 725 O O . PRO A 1 102 ? -5.419 16.745 -7.213 1.00 86.56 102 PRO A O 1
ATOM 728 N N . ASP A 1 103 ? -4.647 18.686 -8.052 1.00 83.12 103 ASP A N 1
ATOM 729 C CA . ASP A 1 103 ? -3.568 18.798 -7.073 1.00 83.12 103 ASP A CA 1
ATOM 730 C C . ASP A 1 103 ? -4.172 19.168 -5.711 1.00 83.12 103 ASP A C 1
ATOM 732 O O . ASP A 1 103 ? -4.884 20.165 -5.568 1.00 83.12 103 ASP A O 1
ATOM 736 N N . THR A 1 104 ? -3.974 18.302 -4.723 1.00 89.56 104 THR A N 1
ATOM 737 C CA . THR A 1 104 ? -4.620 18.402 -3.412 1.00 89.56 104 THR A CA 1
ATOM 738 C C . THR A 1 104 ? -3.615 18.135 -2.308 1.00 89.56 104 THR A C 1
ATOM 740 O O . THR A 1 104 ? -2.585 17.492 -2.503 1.00 89.56 104 THR A O 1
ATOM 743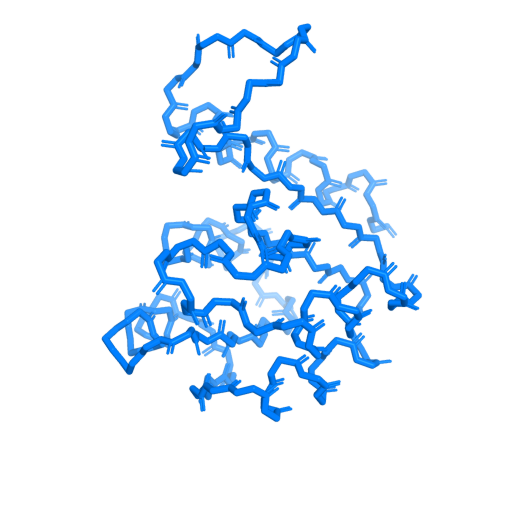 N N . SER A 1 105 ? -3.903 18.637 -1.107 1.00 92.75 105 SER A N 1
ATOM 744 C CA . SER A 1 105 ? -3.033 18.380 0.035 1.00 92.75 105 SER A CA 1
ATOM 745 C C . SER A 1 105 ? -3.034 16.892 0.396 1.00 92.75 105 SER A C 1
ATOM 747 O O . SER A 1 105 ? -4.028 16.185 0.223 1.00 92.75 105 SER A O 1
ATOM 749 N N . LEU A 1 106 ? -1.932 16.419 0.983 1.00 91.06 106 LEU A N 1
ATOM 750 C CA . LEU A 1 106 ? -1.846 15.048 1.489 1.00 91.06 106 LEU A CA 1
ATOM 751 C C . LEU A 1 106 ? -2.987 14.722 2.471 1.00 91.06 106 LEU A C 1
ATOM 753 O O . LEU A 1 106 ? -3.494 13.605 2.459 1.00 91.06 106 LEU A O 1
ATOM 757 N N . SER A 1 107 ? -3.409 15.693 3.290 1.00 94.19 107 SER A N 1
ATOM 758 C CA . SER A 1 107 ?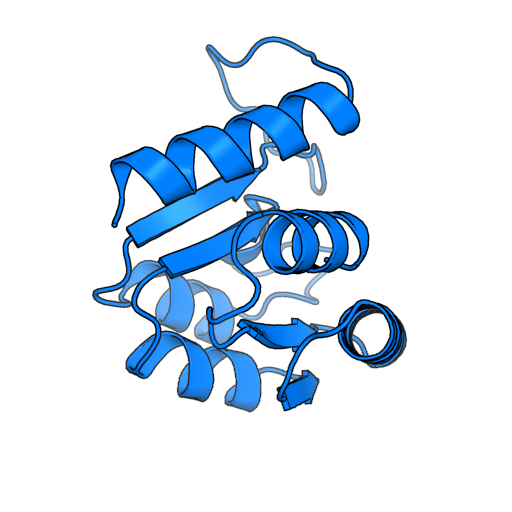 -4.548 15.525 4.203 1.00 94.19 107 SER A CA 1
ATOM 759 C C . SER A 1 107 ? -5.838 15.239 3.439 1.00 94.19 107 SER A C 1
ATOM 761 O O . SER A 1 107 ? -6.513 14.263 3.739 1.00 94.19 107 SER A O 1
ATOM 763 N N . ALA A 1 108 ? -6.135 16.025 2.399 1.00 95.50 108 ALA A N 1
ATOM 764 C CA . ALA A 1 108 ? -7.331 15.830 1.585 1.00 95.50 108 ALA A CA 1
ATOM 765 C C . ALA A 1 108 ? -7.321 14.476 0.852 1.00 95.50 108 ALA A C 1
ATOM 767 O O . ALA A 1 108 ? -8.358 13.821 0.746 1.00 95.50 108 ALA A O 1
ATOM 768 N N . MET A 1 109 ? -6.151 14.015 0.391 1.00 95.38 109 MET A N 1
ATOM 769 C CA . MET A 1 109 ? -6.015 12.672 -0.182 1.00 95.38 109 MET A CA 1
ATOM 770 C C . MET A 1 109 ? -6.294 11.575 0.852 1.00 95.38 109 MET A C 1
ATOM 772 O O . MET A 1 109 ? -6.951 10.588 0.529 1.00 95.38 109 MET A O 1
ATOM 776 N N . ILE A 1 110 ? -5.812 11.732 2.090 1.00 96.62 110 ILE A N 1
ATOM 777 C CA . ILE A 1 110 ? -6.073 10.779 3.178 1.00 96.62 110 ILE A CA 1
ATOM 778 C C . ILE A 1 110 ? -7.567 10.747 3.515 1.00 96.62 110 ILE A C 1
ATOM 780 O O . ILE A 1 110 ? -8.128 9.661 3.628 1.00 96.62 110 ILE A O 1
ATOM 784 N N . ASP A 1 111 ? -8.233 11.899 3.585 1.00 97.06 111 ASP A N 1
ATOM 785 C CA . ASP A 1 111 ? -9.685 11.958 3.791 1.00 97.06 111 ASP A CA 1
ATOM 786 C C . ASP A 1 111 ? -10.438 11.247 2.655 1.00 97.06 111 ASP A C 1
ATOM 788 O O . ASP A 1 111 ? -11.412 10.529 2.887 1.00 97.06 111 ASP A O 1
ATOM 792 N N . GLY A 1 112 ? -9.959 11.394 1.415 1.00 97.44 112 GLY A N 1
ATOM 793 C CA . GLY A 1 112 ? -10.465 10.659 0.255 1.00 97.44 112 GLY A CA 1
ATOM 794 C C . GLY A 1 112 ? -10.301 9.142 0.388 1.00 97.44 112 GLY A C 1
ATOM 795 O O . GLY A 1 112 ? -11.221 8.400 0.048 1.00 97.44 112 GLY A O 1
ATOM 796 N N . VAL A 1 113 ? -9.171 8.675 0.931 1.00 98.00 113 VAL A N 1
ATOM 797 C CA . VAL A 1 113 ? -8.954 7.251 1.232 1.00 98.00 113 VAL A CA 1
ATOM 798 C C . VAL A 1 113 ? -9.977 6.747 2.243 1.00 98.00 113 VAL A C 1
ATOM 800 O O . VAL A 1 113 ? -10.562 5.696 2.008 1.00 98.00 113 VAL A O 1
ATOM 803 N N . ILE A 1 114 ? -10.217 7.481 3.336 1.00 98.38 114 ILE A N 1
ATOM 804 C CA . ILE A 1 114 ? -11.195 7.073 4.358 1.00 98.38 114 ILE A CA 1
ATOM 805 C C . ILE A 1 114 ? -12.585 6.927 3.737 1.00 98.38 114 ILE A C 1
ATOM 807 O O . ILE A 1 114 ? -13.169 5.851 3.825 1.00 98.38 114 ILE A O 1
ATOM 811 N N . LYS A 1 115 ? -13.055 7.939 3.000 1.00 98.12 115 LYS A N 1
ATOM 812 C CA . LYS A 1 115 ? -14.353 7.890 2.302 1.00 98.12 115 LYS A CA 1
ATOM 813 C C . LYS A 1 115 ? -14.453 6.725 1.316 1.00 98.12 115 LYS A C 1
ATOM 815 O O . LYS A 1 115 ? -15.493 6.081 1.207 1.00 98.12 115 LYS A O 1
ATOM 820 N N . ALA A 1 116 ? -13.376 6.444 0.583 1.00 98.19 116 ALA A N 1
ATOM 821 C CA . ALA A 1 116 ? -13.342 5.332 -0.360 1.00 98.19 116 ALA A CA 1
ATOM 822 C C . ALA A 1 116 ? -13.386 3.967 0.345 1.00 98.19 116 ALA A C 1
ATOM 824 O O . ALA A 1 116 ? -13.986 3.039 -0.190 1.00 98.19 116 ALA A O 1
ATOM 825 N N . VAL A 1 117 ? -12.785 3.842 1.535 1.00 98.00 117 VAL A N 1
ATOM 826 C CA . VAL A 1 117 ? -12.907 2.638 2.369 1.00 98.00 117 VAL A CA 1
ATOM 827 C C . VAL A 1 117 ? -14.333 2.485 2.890 1.00 98.00 117 VAL A C 1
ATOM 829 O O . VAL A 1 117 ? -14.882 1.399 2.758 1.00 98.00 117 VAL A O 1
ATOM 832 N N . GLU A 1 118 ? -14.967 3.549 3.395 1.00 97.00 118 GLU A N 1
ATOM 833 C CA . GLU A 1 118 ? -16.368 3.505 3.855 1.00 97.00 118 GLU A CA 1
ATOM 834 C C . GLU A 1 118 ? -17.320 3.012 2.761 1.00 97.00 118 GLU A C 1
ATOM 836 O O . GLU A 1 118 ? -18.179 2.180 3.022 1.00 97.00 118 GLU A O 1
ATOM 841 N N . ALA A 1 119 ? -17.136 3.475 1.522 1.00 96.88 119 ALA A N 1
ATOM 842 C CA . ALA A 1 119 ? -17.935 3.035 0.377 1.00 96.88 119 ALA A CA 1
ATOM 843 C C . ALA A 1 119 ? -17.590 1.615 -0.118 1.00 96.88 119 ALA A C 1
ATOM 845 O O . ALA A 1 119 ? -18.291 1.058 -0.968 1.00 96.88 119 ALA A O 1
ATOM 846 N N . ALA A 1 120 ? -16.464 1.057 0.328 1.00 93.38 120 ALA A N 1
ATOM 847 C CA . ALA A 1 120 ? -15.958 -0.237 -0.105 1.00 93.38 120 ALA A CA 1
ATOM 848 C C . ALA A 1 120 ? -16.289 -1.387 0.857 1.00 93.38 120 ALA A C 1
ATOM 850 O O . ALA A 1 120 ? -16.212 -2.538 0.406 1.00 93.38 120 ALA A O 1
ATOM 851 N N . LEU A 1 121 ? -16.622 -1.085 2.113 1.00 86.75 121 LEU A N 1
ATOM 852 C CA . LEU A 1 121 ? -17.167 -2.027 3.096 1.00 86.75 121 LEU A CA 1
ATOM 853 C C . LEU A 1 121 ? -18.626 -2.375 2.768 1.00 86.75 121 LEU A C 1
ATOM 855 O O . LEU A 1 121 ? -18.994 -3.544 3.011 1.00 86.75 121 LEU A O 1
#

InterPro domains:
  IPR024208 Protein of unknown function DUF3842 [PF12953] (1-119)

Solvent-accessible surface area (backbone atoms only — not comparable to full-atom values): 6819 Å² total; per-residue (Å²): 102,34,70,54,37,36,52,45,44,72,77,38,69,86,58,87,40,75,37,62,16,68,42,66,66,57,18,51,46,18,35,76,33,62,27,76,43,58,37,59,36,60,63,43,37,39,57,52,26,72,76,32,69,63,46,75,46,51,48,44,59,58,34,56,47,24,73,92,48,55,27,41,56,66,29,10,48,31,53,67,71,26,91,30,50,74,52,65,40,87,63,80,62,76,90,56,83,68,85,95,62,79,92,69,54,72,65,59,52,48,54,49,50,52,56,51,48,66,78,68,111

Secondary structure (DSSP, 8-state):
-HHHHHHHHHH-TTS--EEEESSHHHHHHHHHTT-SEEEESHHHHHHHHHH-SEEEEEGGGGSTTTTTTTS-HHHHHHHHTSSSEEEEE----SS---TTPPP--HHHHHHHHHHHHHTT-

Organism: NCBI:txid2840897

Mean predicted aligned error: 2.76 Å

Radius of gyration: 13.48 Å; Cα contacts (8 Å, |Δi|>4): 191; chains: 1; bounding box: 32×32×31 Å

Sequence (121 aa):
GRAVVAALKSHFPEAVINAAGTNSQATKEMLKAGALHAATGENPVAVMARSADIIIGPIGIVIADSMYGEVTPKMAVSVSQARAKRILIPVNLCDNIVVGVPDTSLSAMIDGVIKAVEAAL